Protein AF-H0R583-F1 (afdb_monomer_lite)

Structure (mmCIF, N/CA/C/O backbone):
data_AF-H0R583-F1
#
_entry.id   AF-H0R583-F1
#
loop_
_atom_site.group_PDB
_atom_site.id
_atom_site.type_symbol
_atom_site.label_atom_id
_atom_site.label_alt_id
_atom_site.label_comp_id
_atom_site.label_asym_id
_atom_site.label_entity_id
_atom_site.label_seq_id
_atom_site.pdbx_PDB_ins_code
_atom_site.Cartn_x
_atom_site.Cartn_y
_atom_site.Cartn_z
_atom_site.occupancy
_atom_site.B_iso_or_equiv
_atom_site.auth_seq_id
_atom_site.auth_comp_id
_atom_site.auth_asym_id
_atom_site.auth_atom_id
_atom_site.pdbx_PDB_model_num
ATOM 1 N N . MET A 1 1 ? 2.658 15.783 -19.179 1.00 55.56 1 MET A N 1
ATOM 2 C CA . MET A 1 1 ? 2.591 16.048 -17.716 1.00 55.56 1 MET A CA 1
ATOM 3 C C . MET A 1 1 ? 1.168 16.244 -17.183 1.00 55.56 1 MET A C 1
ATOM 5 O O . MET A 1 1 ? 0.862 15.675 -16.142 1.00 55.56 1 MET A O 1
ATOM 9 N N . ALA A 1 2 ? 0.282 16.978 -17.872 1.00 60.19 2 ALA A N 1
ATOM 10 C CA . ALA A 1 2 ? -1.091 17.229 -17.403 1.00 60.19 2 ALA A CA 1
ATOM 11 C C . ALA A 1 2 ? -1.939 15.954 -17.187 1.00 60.19 2 ALA A C 1
ATOM 13 O O . ALA A 1 2 ? -2.637 15.852 -16.184 1.00 60.19 2 ALA A O 1
ATOM 14 N N . MET A 1 3 ? -1.827 14.951 -18.068 1.00 58.97 3 MET A N 1
ATOM 15 C CA . MET A 1 3 ? -2.548 13.674 -17.934 1.00 58.97 3 MET A CA 1
ATOM 16 C C . MET A 1 3 ? -2.129 12.886 -16.683 1.00 58.97 3 MET A C 1
ATOM 18 O O . MET A 1 3 ? -2.985 12.385 -15.967 1.00 58.97 3 MET A O 1
ATOM 22 N N . MET A 1 4 ? -0.828 12.844 -16.369 1.00 63.34 4 MET A N 1
ATOM 23 C CA . MET A 1 4 ? -0.315 12.168 -15.169 1.00 63.34 4 MET A CA 1
ATOM 24 C C . MET A 1 4 ? -0.799 12.866 -13.892 1.00 63.34 4 MET A C 1
ATOM 26 O O . MET A 1 4 ? -1.245 12.197 -12.969 1.00 63.34 4 MET A O 1
ATOM 30 N N . LYS A 1 5 ? -0.791 14.208 -13.860 1.00 60.97 5 LYS A N 1
ATOM 31 C CA . LYS A 1 5 ? -1.362 14.978 -12.741 1.00 60.97 5 LYS A CA 1
ATOM 32 C C . LYS A 1 5 ? -2.855 14.689 -12.553 1.00 60.97 5 LYS A C 1
ATOM 34 O O . LYS A 1 5 ? -3.278 14.450 -11.430 1.00 60.97 5 LYS A O 1
ATOM 39 N N . ARG A 1 6 ? -3.641 14.643 -13.637 1.00 61.88 6 ARG A N 1
ATOM 40 C CA . ARG A 1 6 ? -5.070 14.276 -13.583 1.00 61.88 6 ARG A CA 1
ATOM 41 C C . ARG A 1 6 ? -5.277 12.852 -13.063 1.00 61.88 6 ARG A C 1
ATOM 43 O O . ARG A 1 6 ? -6.164 12.638 -12.248 1.00 61.88 6 ARG A O 1
ATOM 50 N N . LEU A 1 7 ? -4.428 11.908 -13.474 1.00 62.59 7 LEU A N 1
ATOM 51 C CA . LEU A 1 7 ? -4.471 10.522 -13.004 1.00 62.59 7 LEU A CA 1
ATOM 52 C C . LEU A 1 7 ? -4.130 10.411 -11.509 1.00 62.59 7 LEU A C 1
ATOM 54 O O . LEU A 1 7 ? -4.787 9.665 -10.795 1.00 62.59 7 LEU A O 1
ATOM 58 N N . MET A 1 8 ? -3.143 11.177 -11.026 1.00 64.94 8 MET A N 1
ATOM 59 C CA . MET A 1 8 ? -2.782 11.235 -9.602 1.00 64.94 8 MET A CA 1
ATOM 60 C C . MET A 1 8 ? -3.913 11.805 -8.746 1.00 64.94 8 MET A C 1
ATOM 62 O O . MET A 1 8 ? -4.254 11.211 -7.729 1.00 64.94 8 MET A O 1
ATOM 66 N N . VAL A 1 9 ? -4.513 12.921 -9.174 1.00 65.81 9 VAL A N 1
ATOM 67 C CA . VAL A 1 9 ? -5.638 13.549 -8.463 1.00 65.81 9 VAL A CA 1
ATOM 68 C C . VAL A 1 9 ? -6.855 12.625 -8.459 1.00 65.81 9 VAL A C 1
ATOM 70 O O . VAL A 1 9 ? -7.458 12.432 -7.410 1.00 65.81 9 VAL A O 1
ATOM 73 N N . ALA A 1 10 ? -7.174 11.993 -9.594 1.00 62.41 10 ALA A N 1
ATOM 74 C CA . ALA A 1 10 ? -8.270 11.033 -9.677 1.00 62.41 10 ALA A CA 1
ATOM 75 C C . ALA A 1 10 ? -8.024 9.812 -8.782 1.00 62.41 10 ALA A C 1
ATOM 77 O O . ALA A 1 10 ? -8.919 9.420 -8.047 1.00 62.41 10 ALA A O 1
ATOM 78 N N . PHE A 1 11 ? -6.813 9.243 -8.790 1.00 66.44 11 PHE A N 1
ATOM 79 C CA . PHE A 1 11 ? -6.472 8.088 -7.956 1.00 66.44 11 PHE A CA 1
ATOM 80 C C . PHE A 1 11 ? -6.539 8.424 -6.461 1.00 66.44 11 PHE A C 1
ATOM 82 O O . PHE A 1 11 ? -7.146 7.677 -5.702 1.00 66.44 11 PHE A O 1
ATOM 89 N N . ALA A 1 12 ? -5.990 9.568 -6.041 1.00 64.56 12 ALA A N 1
ATOM 90 C CA . ALA A 1 12 ? -6.087 10.034 -4.658 1.00 64.56 12 ALA A CA 1
ATOM 91 C C . ALA A 1 12 ? -7.548 10.266 -4.234 1.00 64.56 12 ALA A C 1
ATOM 93 O O . ALA A 1 12 ? -7.963 9.791 -3.179 1.00 64.56 12 ALA A O 1
ATOM 94 N N . ALA A 1 13 ? -8.340 10.943 -5.073 1.00 61.50 13 ALA A N 1
ATOM 95 C CA . ALA A 1 13 ? -9.757 11.196 -4.820 1.00 61.50 13 ALA A CA 1
ATOM 96 C C . ALA A 1 13 ? -10.571 9.898 -4.739 1.00 61.50 13 ALA A C 1
ATOM 98 O O . ALA A 1 13 ? -11.382 9.742 -3.833 1.00 61.50 13 ALA A O 1
ATOM 99 N N . LEU A 1 14 ? -10.325 8.941 -5.637 1.00 61.06 14 LEU A N 1
ATOM 100 C CA . LEU A 1 14 ? -10.986 7.636 -5.632 1.00 61.06 14 LEU A CA 1
ATOM 101 C C . LEU A 1 14 ? -10.628 6.818 -4.391 1.00 61.06 14 LEU A C 1
ATOM 103 O O . LEU A 1 14 ? -11.531 6.264 -3.774 1.00 61.06 14 LEU A O 1
ATOM 107 N N . MET A 1 15 ? -9.358 6.810 -3.979 1.00 63.97 15 MET A N 1
ATOM 108 C CA . MET A 1 15 ? -8.925 6.130 -2.754 1.00 63.97 15 MET A CA 1
ATOM 109 C C . MET A 1 15 ? -9.580 6.729 -1.500 1.00 63.97 15 MET A C 1
ATOM 111 O O . MET A 1 15 ? -10.017 5.987 -0.619 1.00 63.97 15 MET A O 1
ATOM 115 N N . MET A 1 16 ? -9.714 8.057 -1.440 1.00 61.72 16 MET A N 1
ATOM 116 C CA . MET A 1 16 ? -10.437 8.735 -0.359 1.00 61.72 16 MET A CA 1
ATOM 117 C C . MET A 1 16 ? -11.941 8.422 -0.396 1.00 61.72 16 MET A C 1
ATOM 119 O O . MET A 1 16 ? -12.527 8.113 0.638 1.00 61.72 16 MET A O 1
ATOM 123 N N . MET A 1 17 ? -12.565 8.417 -1.579 1.00 58.03 17 MET A N 1
ATOM 124 C CA . MET A 1 17 ? -13.987 8.089 -1.730 1.00 58.03 17 MET A CA 1
ATOM 125 C C . MET A 1 17 ? -14.302 6.631 -1.384 1.00 58.03 17 MET A C 1
ATOM 127 O O . MET A 1 17 ? -15.342 6.381 -0.787 1.00 58.03 17 MET A O 1
ATOM 131 N N . THR A 1 18 ? -13.425 5.667 -1.680 1.00 55.81 18 THR A N 1
ATOM 132 C CA . THR A 1 18 ? -13.629 4.271 -1.247 1.00 55.81 18 THR A CA 1
ATOM 133 C C . THR A 1 18 ? -13.590 4.106 0.272 1.00 55.81 18 THR A C 1
ATOM 135 O O . THR A 1 18 ? -14.309 3.257 0.796 1.00 55.81 18 THR A O 1
ATOM 138 N N . GLY A 1 19 ? -12.802 4.929 0.976 1.00 48.75 19 GLY A N 1
ATOM 139 C CA . GLY A 1 19 ? -12.794 4.975 2.443 1.00 48.75 19 GLY A CA 1
ATOM 140 C C . GLY A 1 19 ? -14.019 5.687 3.032 1.00 48.75 19 GLY A C 1
ATOM 141 O O . GLY A 1 19 ? -14.560 5.246 4.040 1.00 48.75 19 GLY A O 1
ATOM 142 N N . LEU A 1 20 ? -14.501 6.750 2.377 1.00 46.88 20 LEU A N 1
ATOM 143 C CA . LEU A 1 20 ? -15.608 7.591 2.859 1.00 46.88 20 LEU A CA 1
ATOM 144 C C . LEU A 1 20 ? -17.011 7.066 2.497 1.00 46.88 20 LEU A C 1
ATOM 146 O O . LEU A 1 20 ? -17.935 7.196 3.294 1.00 46.88 20 LEU A O 1
ATOM 150 N N . ALA A 1 21 ? -17.200 6.467 1.318 1.00 44.47 21 ALA A N 1
ATOM 151 C CA . ALA A 1 21 ? -18.528 6.127 0.790 1.00 44.47 21 ALA A CA 1
ATOM 152 C C . ALA A 1 21 ? -19.142 4.840 1.376 1.00 44.47 21 ALA A C 1
ATOM 154 O O . ALA A 1 21 ? -20.302 4.541 1.105 1.00 44.47 21 ALA A O 1
ATOM 155 N N . THR A 1 22 ? -18.391 4.073 2.173 1.00 47.78 22 THR A N 1
ATOM 156 C CA . THR A 1 22 ? -18.858 2.806 2.775 1.00 47.78 22 THR A CA 1
ATOM 157 C C . THR A 1 22 ? -18.944 2.848 4.303 1.00 47.78 22 THR A C 1
ATOM 159 O O . THR A 1 22 ? -19.207 1.827 4.940 1.00 47.78 22 THR A O 1
ATOM 162 N N . ALA A 1 23 ? -18.771 4.030 4.905 1.00 45.25 23 ALA A N 1
ATOM 163 C CA . ALA A 1 23 ? -18.852 4.235 6.345 1.00 45.25 23 ALA A CA 1
ATOM 164 C C . ALA A 1 23 ? -20.309 4.172 6.840 1.00 45.25 23 ALA A C 1
ATOM 166 O O . ALA A 1 23 ? -20.965 5.185 7.072 1.00 45.25 23 ALA A O 1
ATOM 167 N N . GLY A 1 24 ? -20.817 2.953 7.037 1.00 41.84 24 GLY A N 1
ATOM 168 C CA . GLY A 1 24 ? -21.877 2.714 8.012 1.00 41.84 24 GLY A CA 1
ATOM 169 C C . GLY A 1 24 ? -21.398 3.201 9.381 1.00 41.84 24 GLY A C 1
ATOM 170 O O . GLY A 1 24 ? -20.256 2.950 9.765 1.00 41.84 24 GLY A O 1
ATOM 171 N N . ALA A 1 25 ? -22.243 3.961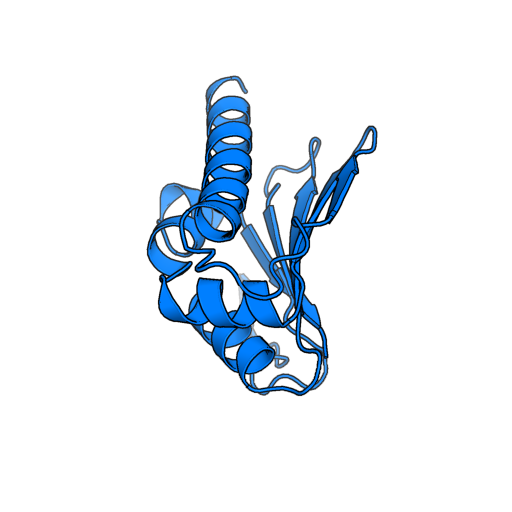 10.072 1.00 44.84 25 ALA A N 1
ATOM 172 C CA . ALA A 1 25 ? -21.924 4.747 11.257 1.00 44.84 25 ALA A CA 1
ATOM 173 C C . ALA A 1 25 ? -21.455 3.909 12.462 1.00 44.84 25 ALA A C 1
ATOM 175 O O . ALA A 1 25 ? -22.207 3.696 13.404 1.00 44.84 25 ALA A O 1
ATOM 176 N N . SER A 1 26 ? -20.212 3.430 12.468 1.00 43.12 26 SER A N 1
ATOM 177 C CA . SER A 1 26 ? -19.504 2.975 13.669 1.00 43.12 26 SER A CA 1
ATOM 178 C C . SER A 1 26 ? -17.999 2.959 13.367 1.00 43.12 26 SER A C 1
ATOM 180 O O . SER A 1 26 ? -17.523 2.122 12.611 1.00 43.12 26 SER A O 1
ATOM 182 N N . SER A 1 27 ? -17.248 3.914 13.920 1.00 48.16 27 SER A N 1
ATOM 183 C CA . SER A 1 27 ? -15.770 3.965 13.944 1.00 48.16 27 SER A CA 1
ATOM 184 C C . SER A 1 27 ? -14.984 4.129 12.623 1.00 48.16 27 SER A C 1
ATOM 186 O O . SER A 1 27 ? -13.887 3.587 12.505 1.00 48.16 27 SER A O 1
ATOM 188 N N . ALA A 1 28 ? -15.458 4.911 11.649 1.00 51.34 28 ALA A N 1
ATOM 189 C CA . ALA A 1 28 ? -14.585 5.386 10.567 1.00 51.34 28 ALA A CA 1
ATOM 190 C C . ALA A 1 28 ? -13.776 6.610 11.046 1.00 51.34 28 ALA A C 1
ATOM 192 O O . ALA A 1 28 ? -14.295 7.723 11.103 1.00 51.34 28 ALA A O 1
ATOM 193 N N . GLN A 1 29 ? -12.512 6.412 11.431 1.00 56.84 29 GLN A N 1
ATOM 194 C CA . GLN A 1 29 ? -11.548 7.513 11.517 1.00 56.84 29 GLN A CA 1
ATOM 195 C C . GLN A 1 29 ? -11.114 7.842 10.093 1.00 56.84 29 GLN A C 1
ATOM 197 O O . GLN A 1 29 ? -10.656 6.947 9.396 1.00 56.84 29 GLN A O 1
ATOM 202 N N . ALA A 1 30 ? -11.298 9.092 9.661 1.00 63.00 30 ALA A N 1
ATOM 203 C CA . ALA A 1 30 ? -10.920 9.532 8.324 1.00 63.00 30 ALA A CA 1
ATOM 204 C C . ALA A 1 30 ? -9.451 9.189 8.025 1.00 63.00 30 ALA A C 1
ATOM 206 O O . ALA A 1 30 ? -8.580 9.458 8.859 1.00 63.00 30 ALA A O 1
ATOM 207 N N . ALA A 1 31 ? -9.191 8.630 6.839 1.00 69.69 31 ALA A N 1
ATOM 208 C CA . ALA A 1 31 ? -7.847 8.363 6.347 1.00 69.69 31 ALA A CA 1
ATOM 209 C C . ALA A 1 31 ? -6.906 9.550 6.615 1.00 69.69 31 ALA A C 1
ATOM 211 O O . ALA A 1 31 ? -7.223 10.708 6.326 1.00 69.69 31 ALA A O 1
ATOM 212 N N . GLN A 1 32 ? -5.731 9.262 7.169 1.00 79.25 32 GLN A N 1
ATOM 213 C CA . GLN A 1 32 ? -4.750 10.291 7.483 1.00 79.25 32 GLN A CA 1
ATOM 214 C C . GLN A 1 32 ? -4.005 10.678 6.213 1.00 79.25 32 GLN A C 1
ATOM 216 O O . GLN A 1 32 ? -3.354 9.840 5.585 1.00 79.25 32 GLN A O 1
ATOM 221 N N . VAL A 1 33 ? -4.078 11.957 5.853 1.00 81.50 33 VAL A N 1
ATOM 222 C CA . VAL A 1 33 ? -3.358 12.506 4.706 1.00 81.50 33 VAL A CA 1
ATOM 223 C C . VAL A 1 33 ? -2.194 13.349 5.204 1.00 81.50 33 VAL A C 1
ATOM 225 O O . VAL A 1 33 ? -2.378 14.320 5.932 1.00 81.50 33 VAL A O 1
ATOM 228 N N . TYR A 1 34 ? -0.990 12.976 4.787 1.00 81.94 34 TYR A N 1
ATOM 229 C CA . TYR A 1 34 ? 0.232 13.730 5.023 1.00 81.94 34 TYR A CA 1
ATOM 230 C C . TYR A 1 34 ? 0.814 14.174 3.685 1.00 81.94 34 TYR A C 1
ATOM 232 O O . TYR A 1 34 ? 1.075 13.355 2.803 1.00 81.94 34 TYR A O 1
ATOM 240 N N . GLU A 1 35 ? 1.016 15.477 3.515 1.00 84.62 35 GLU A N 1
ATOM 241 C CA . GLU A 1 35 ? 1.517 16.052 2.273 1.00 84.62 35 GLU A CA 1
ATOM 242 C C . GLU A 1 35 ? 2.838 16.787 2.499 1.00 84.62 35 GLU A C 1
ATOM 244 O O . GLU A 1 35 ? 3.002 17.567 3.431 1.00 84.62 35 GLU A O 1
ATOM 249 N N . THR A 1 36 ? 3.787 16.538 1.605 1.00 86.06 36 THR A N 1
ATOM 250 C CA . THR A 1 36 ? 5.083 17.215 1.526 1.00 86.06 36 THR A CA 1
ATOM 251 C C . THR A 1 36 ? 5.298 17.741 0.113 1.00 86.06 36 THR A C 1
ATOM 253 O O . THR A 1 36 ? 4.520 17.463 -0.806 1.00 86.06 36 THR A O 1
ATOM 256 N N . GLU A 1 37 ? 6.405 18.449 -0.103 1.00 85.69 37 GLU A N 1
ATOM 257 C CA . GLU A 1 37 ? 6.829 18.868 -1.443 1.00 85.69 37 GLU A CA 1
ATOM 258 C C . GLU A 1 37 ? 6.992 17.672 -2.410 1.00 85.69 37 GLU A C 1
ATOM 260 O O . GLU A 1 37 ? 6.733 17.787 -3.609 1.00 85.69 37 GLU A O 1
ATOM 265 N N . TYR A 1 38 ? 7.371 16.499 -1.893 1.00 85.69 38 TYR A N 1
ATOM 266 C CA . TYR A 1 38 ? 7.744 15.330 -2.697 1.00 85.69 38 TYR A CA 1
ATOM 267 C C . TYR A 1 38 ? 6.681 14.235 -2.717 1.00 85.69 38 TYR A C 1
ATOM 269 O O . TYR A 1 38 ? 6.571 13.507 -3.705 1.00 85.69 38 TYR A O 1
ATOM 277 N N . TYR A 1 39 ? 5.896 14.123 -1.649 1.00 85.88 39 TYR A N 1
ATOM 278 C CA . TYR A 1 39 ? 4.996 13.002 -1.418 1.00 85.88 39 TYR A CA 1
ATOM 279 C C . TYR A 1 39 ? 3.632 13.455 -0.922 1.00 85.88 39 TYR A C 1
ATOM 281 O O . TYR A 1 39 ? 3.538 14.352 -0.091 1.00 85.88 39 TYR A O 1
ATOM 289 N N . THR A 1 40 ? 2.593 12.764 -1.372 1.00 87.81 40 THR A N 1
ATOM 290 C CA . THR A 1 40 ? 1.313 12.683 -0.663 1.00 87.81 40 THR A CA 1
ATOM 291 C C . THR A 1 40 ? 1.184 11.265 -0.124 1.00 87.81 40 THR A C 1
ATOM 293 O O . THR A 1 40 ? 1.306 10.306 -0.884 1.00 87.81 40 THR A O 1
ATOM 296 N N . VAL A 1 41 ? 0.983 11.122 1.178 1.00 87.81 41 VAL A N 1
ATOM 297 C CA . VAL A 1 41 ? 0.806 9.845 1.870 1.00 87.81 41 VAL A CA 1
ATOM 298 C C . VAL A 1 41 ? -0.621 9.793 2.388 1.00 87.81 41 VAL A C 1
ATOM 300 O O . VAL A 1 41 ? -1.061 10.714 3.064 1.00 87.81 41 VAL A O 1
ATOM 303 N N . ILE A 1 42 ? -1.335 8.726 2.056 1.00 88.00 42 ILE A N 1
ATOM 304 C CA . ILE A 1 42 ? -2.698 8.458 2.505 1.00 88.00 42 ILE A CA 1
ATOM 305 C C . ILE A 1 42 ? -2.637 7.156 3.296 1.00 88.00 42 ILE A C 1
ATOM 307 O O . ILE A 1 42 ? -2.344 6.106 2.727 1.00 88.00 42 ILE A O 1
ATOM 311 N N . SER A 1 43 ? -2.858 7.231 4.601 1.00 88.62 43 SER A N 1
ATOM 312 C CA . SER A 1 43 ? -2.825 6.088 5.509 1.00 88.62 43 SER A CA 1
ATOM 313 C C . SER A 1 43 ? -4.237 5.746 5.955 1.00 88.62 43 SER A C 1
ATOM 315 O O . SER A 1 43 ? -4.974 6.619 6.412 1.00 88.62 43 SER A O 1
ATOM 317 N N . PHE A 1 44 ? -4.603 4.477 5.823 1.00 88.94 44 PHE A N 1
ATOM 318 C CA . PHE A 1 44 ? -5.909 3.965 6.204 1.00 88.94 44 PHE A CA 1
ATOM 319 C C . PHE A 1 44 ? -5.800 3.206 7.522 1.00 88.94 44 PHE A C 1
ATOM 321 O O . PHE A 1 44 ? -4.864 2.436 7.754 1.00 88.94 44 PHE A O 1
ATOM 328 N N . SER A 1 45 ? -6.786 3.402 8.388 1.00 89.88 45 SER A N 1
ATOM 329 C CA . SER A 1 45 ? -6.977 2.595 9.585 1.00 89.88 45 SER A CA 1
ATOM 330 C C . SER A 1 45 ? -7.205 1.121 9.230 1.00 89.88 45 SER A C 1
ATOM 332 O O . SER A 1 45 ? -7.469 0.753 8.080 1.00 89.88 45 SER A O 1
ATOM 334 N N . HIS A 1 46 ? -7.134 0.251 10.237 1.00 91.75 46 HIS A N 1
ATOM 335 C CA . HIS A 1 46 ? -7.438 -1.163 10.039 1.00 91.75 46 HIS A CA 1
ATOM 336 C C . HIS A 1 46 ? -8.877 -1.373 9.543 1.00 91.75 46 HIS A C 1
ATOM 338 O O . HIS A 1 46 ? -9.097 -2.094 8.573 1.00 91.75 46 HIS A O 1
ATOM 344 N N . ALA A 1 47 ? -9.848 -0.672 10.140 1.00 88.88 47 ALA A N 1
ATOM 345 C CA . ALA A 1 47 ? -11.248 -0.742 9.728 1.00 88.88 47 ALA A CA 1
ATOM 346 C C . ALA A 1 47 ? -11.438 -0.324 8.259 1.00 88.88 47 ALA A C 1
ATOM 348 O O . ALA A 1 47 ? -12.080 -1.042 7.495 1.00 88.88 47 ALA A O 1
ATOM 349 N N . GLU A 1 48 ? -10.829 0.785 7.831 1.00 87.38 48 GLU A N 1
ATOM 350 C CA . GLU A 1 48 ? -10.866 1.221 6.428 1.00 87.38 48 GLU A CA 1
ATOM 351 C C . GLU A 1 48 ? -10.164 0.224 5.500 1.00 87.38 48 GLU A C 1
ATOM 353 O O . GLU A 1 48 ? -10.662 -0.066 4.417 1.00 87.38 48 GLU A O 1
ATOM 358 N N . THR A 1 49 ? -9.045 -0.362 5.931 1.00 90.12 49 THR A N 1
ATOM 359 C CA . THR A 1 49 ? -8.327 -1.393 5.166 1.00 90.12 49 THR A CA 1
ATOM 360 C C . THR A 1 49 ? -9.205 -2.627 4.944 1.00 90.12 49 THR A C 1
ATOM 362 O O . THR A 1 49 ? -9.274 -3.140 3.825 1.00 90.12 49 THR A O 1
ATOM 365 N N . VAL A 1 50 ? -9.952 -3.060 5.967 1.00 90.31 50 VAL A N 1
ATOM 366 C CA . VAL A 1 50 ? -10.959 -4.128 5.849 1.00 90.31 50 VAL A CA 1
ATOM 367 C C . VAL A 1 50 ? -12.042 -3.749 4.839 1.00 90.31 50 VAL A C 1
ATOM 369 O O . VAL A 1 50 ? -12.385 -4.576 3.994 1.00 90.31 50 VAL A O 1
ATOM 372 N N . GLN A 1 51 ? -12.549 -2.515 4.851 1.00 85.62 51 GLN A N 1
ATOM 373 C CA . GLN A 1 51 ? -13.544 -2.091 3.857 1.00 85.62 51 GLN A CA 1
ATOM 374 C C . GLN A 1 51 ? -12.976 -2.053 2.436 1.00 85.62 51 GLN A C 1
ATOM 376 O O . GLN A 1 51 ? -13.597 -2.573 1.510 1.00 85.62 51 GLN A O 1
ATOM 381 N N . ILE A 1 52 ? -11.767 -1.521 2.254 1.00 85.94 52 ILE A N 1
ATOM 382 C CA . ILE A 1 52 ? -11.091 -1.456 0.950 1.00 85.94 52 ILE A CA 1
ATOM 383 C C . ILE A 1 52 ? -10.803 -2.864 0.405 1.00 85.94 52 ILE A C 1
ATOM 385 O O . ILE A 1 52 ? -10.927 -3.108 -0.799 1.00 85.94 52 ILE A O 1
ATOM 389 N N . SER A 1 53 ? -10.484 -3.823 1.281 1.00 88.38 53 SER A N 1
ATOM 390 C CA . SER A 1 53 ? -10.334 -5.231 0.892 1.00 88.38 53 SER A CA 1
ATOM 391 C C . SER A 1 53 ? -11.622 -5.811 0.293 1.00 88.38 53 SER A C 1
ATOM 393 O O . SER A 1 53 ? -11.560 -6.603 -0.644 1.00 88.38 53 SER A O 1
ATOM 395 N N . ARG A 1 54 ? -12.792 -5.363 0.768 1.00 86.19 54 ARG A N 1
ATOM 396 C CA . ARG A 1 54 ? -14.108 -5.836 0.315 1.00 86.19 54 ARG A CA 1
ATOM 397 C C . ARG A 1 54 ? -14.598 -5.107 -0.934 1.00 86.19 54 ARG A C 1
ATOM 399 O O . ARG A 1 54 ? -15.207 -5.736 -1.792 1.00 86.19 54 ARG A O 1
ATOM 406 N N . SER A 1 55 ? -14.341 -3.801 -1.043 1.00 77.12 55 SER A N 1
ATOM 407 C CA . SER A 1 55 ? -14.815 -2.967 -2.160 1.00 77.12 55 SER A CA 1
ATOM 408 C C . SER A 1 55 ? -13.991 -3.119 -3.440 1.00 77.12 55 SER A C 1
ATOM 410 O O . SER A 1 55 ? -14.470 -2.788 -4.522 1.00 77.12 55 SER A O 1
ATOM 412 N N . GLY A 1 56 ? -12.783 -3.676 -3.341 1.00 69.69 56 GLY A N 1
ATOM 413 C CA . GLY A 1 56 ? -11.996 -4.074 -4.499 1.00 69.69 56 GLY A CA 1
ATOM 414 C C . GLY A 1 56 ? -11.108 -2.954 -5.040 1.00 69.69 56 GLY A C 1
ATOM 415 O O . GLY A 1 56 ? -11.422 -2.325 -6.053 1.00 69.69 56 GLY A O 1
ATOM 416 N N . ILE A 1 57 ? -9.934 -2.762 -4.429 1.00 75.56 57 ILE A N 1
ATOM 417 C CA . ILE A 1 57 ? -8.916 -1.815 -4.912 1.00 75.56 57 ILE A CA 1
ATOM 418 C C . ILE A 1 57 ? -8.397 -2.171 -6.317 1.00 75.56 57 ILE A C 1
ATOM 420 O O . ILE A 1 57 ? -7.910 -1.297 -7.030 1.00 75.56 57 ILE A O 1
ATOM 424 N N . SER A 1 58 ? -8.513 -3.433 -6.747 1.00 68.69 58 SER A N 1
ATOM 425 C CA . SER A 1 58 ? -8.058 -3.915 -8.066 1.00 68.69 58 SER A CA 1
ATOM 426 C C . SER A 1 58 ? -8.627 -3.129 -9.255 1.00 68.69 58 SER A C 1
ATOM 428 O O . SER A 1 58 ? -7.936 -2.913 -10.249 1.00 68.69 58 SER A O 1
ATOM 430 N N . THR A 1 59 ? -9.851 -2.616 -9.164 1.00 66.62 59 THR A N 1
ATOM 431 C CA . THR A 1 59 ? -10.447 -1.813 -10.248 1.00 66.62 59 THR A CA 1
ATOM 432 C C . THR A 1 59 ? -9.643 -0.538 -10.545 1.00 66.62 59 THR A C 1
ATOM 434 O O . THR A 1 59 ? -9.529 -0.119 -11.698 1.00 66.62 59 THR A O 1
ATOM 437 N N . LEU A 1 60 ? -8.998 0.031 -9.524 1.00 72.44 60 LEU A N 1
ATOM 438 C CA . LEU A 1 60 ? -8.149 1.222 -9.611 1.00 72.44 60 LEU A CA 1
ATOM 439 C C . LEU A 1 60 ? -6.676 0.851 -9.729 1.00 72.44 60 LEU A C 1
ATOM 441 O O . LEU A 1 60 ? -5.946 1.303 -10.611 1.00 72.44 60 LEU A O 1
ATOM 445 N N . ALA A 1 61 ? -6.250 -0.003 -8.814 1.00 73.81 61 ALA A N 1
ATOM 446 C CA . ALA A 1 61 ? -4.884 -0.391 -8.589 1.00 73.81 61 ALA A CA 1
ATOM 447 C C . ALA A 1 61 ? -4.530 -1.717 -9.248 1.00 73.81 61 ALA A C 1
ATOM 449 O O . ALA A 1 61 ? -3.525 -2.273 -8.860 1.00 73.81 61 ALA A O 1
ATOM 450 N N . ASP A 1 62 ? -5.281 -2.241 -10.213 1.00 70.62 62 ASP A N 1
ATOM 451 C CA . ASP A 1 62 ? -4.851 -3.271 -11.175 1.00 70.62 62 ASP A CA 1
ATOM 452 C C . ASP A 1 62 ? -5.136 -2.855 -12.632 1.00 70.62 62 ASP A C 1
ATOM 454 O O . ASP A 1 62 ? -4.639 -3.501 -13.557 1.00 70.62 62 ASP A O 1
ATOM 458 N N . ASN A 1 63 ? -5.793 -1.704 -12.839 1.00 77.50 63 ASN A N 1
ATOM 459 C CA . ASN A 1 63 ? -6.007 -1.081 -14.146 1.00 77.50 63 ASN A CA 1
ATOM 460 C C . ASN A 1 63 ? -4.680 -0.953 -14.928 1.00 77.50 63 ASN A C 1
ATOM 462 O O . ASN A 1 63 ? -3.717 -0.407 -14.378 1.00 77.50 63 ASN A O 1
ATOM 466 N N . PRO A 1 64 ? -4.600 -1.389 -16.203 1.00 77.56 64 PRO A N 1
ATOM 467 C CA . PRO A 1 64 ? -3.379 -1.305 -17.011 1.00 77.56 64 PRO A CA 1
ATOM 468 C C . PRO A 1 64 ? -2.747 0.095 -17.067 1.00 77.56 64 PRO A C 1
ATOM 470 O O . PRO A 1 64 ? -1.521 0.218 -17.044 1.00 77.56 64 PRO A O 1
ATOM 473 N N . ALA A 1 65 ? -3.564 1.154 -17.059 1.00 76.38 65 ALA A N 1
ATOM 474 C CA . ALA A 1 65 ? -3.099 2.540 -17.065 1.00 76.38 65 ALA A CA 1
ATOM 475 C C . ALA A 1 65 ? -2.329 2.910 -15.784 1.00 76.38 65 ALA A C 1
ATOM 477 O O . ALA A 1 65 ? -1.357 3.664 -15.844 1.00 76.38 65 ALA A O 1
ATOM 478 N N . VAL A 1 66 ? -2.718 2.345 -14.637 1.00 76.75 66 VAL A N 1
ATOM 479 C CA . VAL A 1 66 ? -2.085 2.578 -13.326 1.00 76.75 66 VAL A CA 1
ATOM 480 C C . VAL A 1 66 ? -0.997 1.537 -13.045 1.00 76.75 66 VAL A C 1
ATOM 482 O O . VAL A 1 66 ? 0.021 1.841 -12.426 1.00 76.75 66 VAL A O 1
ATOM 485 N N . ARG A 1 67 ? -1.163 0.305 -13.535 1.00 81.62 67 ARG A N 1
ATOM 486 C CA . ARG A 1 67 ? -0.315 -0.851 -13.213 1.00 81.62 67 ARG A CA 1
ATOM 487 C C . ARG A 1 67 ? 1.142 -0.699 -13.580 1.00 81.62 67 ARG A C 1
ATOM 489 O O . ARG A 1 67 ? 2.005 -1.074 -12.796 1.00 81.62 67 ARG A O 1
ATOM 496 N N . GLN A 1 68 ? 1.418 -0.108 -14.728 1.00 81.75 68 GLN A N 1
ATOM 497 C CA . GLN A 1 68 ? 2.787 0.169 -15.162 1.00 81.75 68 GLN A CA 1
ATOM 498 C C . GLN A 1 68 ? 3.464 1.314 -14.376 1.00 81.75 68 GLN A C 1
ATOM 500 O O . GLN A 1 68 ? 4.684 1.484 -14.447 1.00 81.75 68 GLN A O 1
ATOM 505 N N . HIS A 1 69 ? 2.679 2.084 -13.616 1.00 82.75 69 HIS A N 1
ATOM 506 C CA . HIS A 1 69 ? 3.092 3.295 -12.905 1.00 82.75 69 HIS A CA 1
ATOM 507 C C . HIS A 1 69 ? 3.109 3.139 -11.382 1.00 82.75 69 HIS A C 1
ATOM 509 O O . HIS A 1 69 ? 3.329 4.128 -10.677 1.00 82.75 69 HIS A O 1
ATOM 515 N N . ARG A 1 70 ? 2.884 1.924 -10.873 1.00 83.62 70 ARG A N 1
ATOM 516 C CA . ARG A 1 70 ? 2.843 1.658 -9.437 1.00 83.62 70 ARG A CA 1
ATOM 517 C C . ARG A 1 70 ? 3.891 0.655 -8.981 1.00 83.62 70 ARG A C 1
ATOM 519 O O . ARG A 1 70 ? 4.320 -0.212 -9.742 1.00 83.62 70 ARG A O 1
ATOM 526 N N . TYR A 1 71 ? 4.190 0.721 -7.696 1.00 87.75 71 TYR A N 1
ATOM 527 C CA . TYR A 1 71 ? 4.862 -0.323 -6.941 1.00 87.75 71 TYR A CA 1
ATOM 528 C C . TYR A 1 71 ? 3.925 -0.914 -5.889 1.00 87.75 71 TYR A C 1
ATOM 530 O O . TYR A 1 71 ? 2.993 -0.256 -5.425 1.00 87.75 71 TYR A O 1
ATOM 538 N N . ILE A 1 72 ? 4.182 -2.170 -5.527 1.00 89.50 72 ILE A N 1
ATOM 539 C CA . ILE A 1 72 ? 3.520 -2.848 -4.414 1.00 89.50 72 ILE A CA 1
ATOM 540 C C . ILE A 1 72 ? 4.614 -3.242 -3.426 1.00 89.50 72 ILE A C 1
ATOM 542 O O . ILE A 1 72 ? 5.500 -4.032 -3.764 1.00 89.50 72 ILE A O 1
ATOM 546 N N . GLY A 1 73 ? 4.563 -2.647 -2.242 1.00 91.31 73 GLY A N 1
ATOM 547 C CA . GLY A 1 73 ? 5.453 -2.914 -1.122 1.00 91.31 73 GLY A CA 1
ATOM 548 C C . GLY A 1 73 ? 4.645 -3.498 0.030 1.00 91.31 73 GLY A C 1
ATOM 549 O O . GLY A 1 73 ? 4.271 -2.759 0.930 1.00 91.31 73 GLY A O 1
ATOM 550 N N . PRO A 1 74 ? 4.297 -4.790 -0.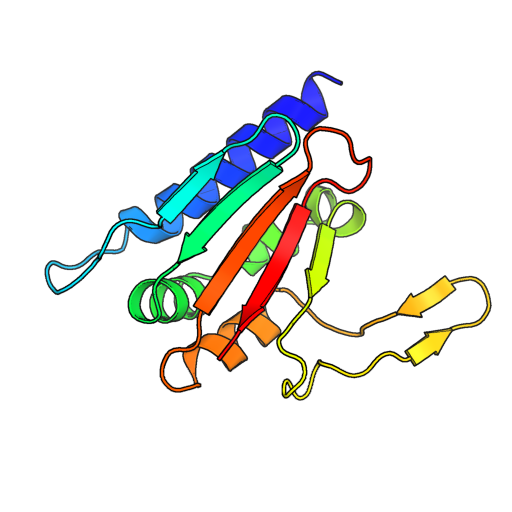002 1.00 93.00 74 PRO A N 1
ATOM 551 C CA . PRO A 1 74 ? 3.636 -5.391 1.132 1.00 93.00 74 PRO A CA 1
ATOM 552 C C . PRO A 1 74 ? 4.593 -5.477 2.317 1.00 93.00 74 PRO A C 1
ATOM 554 O O . PRO A 1 74 ? 5.809 -5.301 2.172 1.00 93.00 74 PRO A O 1
ATOM 557 N N . ASP A 1 75 ? 4.013 -5.802 3.458 1.00 94.56 75 ASP A N 1
ATOM 558 C CA . ASP A 1 75 ? 4.730 -5.973 4.709 1.00 94.56 75 ASP A CA 1
ATOM 559 C C . ASP A 1 75 ? 5.863 -7.013 4.556 1.00 94.56 75 ASP A C 1
ATOM 561 O O . ASP A 1 75 ? 5.706 -7.972 3.785 1.00 94.56 75 ASP A O 1
ATOM 565 N N . PRO A 1 76 ? 7.013 -6.858 5.238 1.00 92.31 76 PRO A N 1
ATOM 566 C CA . PRO A 1 76 ? 8.095 -7.840 5.189 1.00 92.31 76 PRO A CA 1
ATOM 567 C C . PRO A 1 76 ? 7.680 -9.266 5.580 1.00 92.31 76 PRO A C 1
ATOM 569 O O . PRO A 1 76 ? 8.255 -10.218 5.054 1.00 92.31 76 PRO A O 1
ATOM 572 N N . GLU A 1 77 ? 6.682 -9.424 6.453 1.00 91.88 77 GLU A N 1
ATOM 573 C CA . GLU A 1 77 ? 6.148 -10.723 6.882 1.00 91.88 77 GLU A CA 1
ATOM 574 C C . GLU A 1 77 ? 5.040 -11.261 5.963 1.00 91.88 77 GLU A C 1
ATOM 576 O O . GLU A 1 77 ? 4.518 -12.361 6.169 1.00 91.88 77 GLU A O 1
ATOM 581 N N . SER A 1 78 ? 4.659 -10.502 4.934 1.00 92.94 78 SER A N 1
ATOM 582 C CA . SER A 1 78 ? 3.700 -10.941 3.922 1.00 92.94 78 SER A CA 1
ATOM 583 C C . SER A 1 78 ? 4.177 -12.215 3.235 1.00 92.94 78 SER A C 1
ATOM 585 O O . SER A 1 78 ? 5.334 -12.335 2.828 1.00 92.94 78 SER A O 1
ATOM 587 N N . ARG A 1 79 ? 3.256 -13.139 2.945 1.00 89.19 79 ARG A N 1
ATOM 588 C CA . ARG A 1 79 ? 3.563 -14.263 2.035 1.00 89.19 79 ARG A CA 1
ATOM 589 C C . ARG A 1 79 ? 3.997 -13.788 0.642 1.00 89.19 79 ARG A C 1
ATOM 591 O O . ARG A 1 79 ? 4.696 -14.495 -0.081 1.00 89.19 79 ARG A O 1
ATOM 598 N N . ASP A 1 80 ? 3.596 -12.570 0.284 1.00 89.00 80 ASP A N 1
ATOM 599 C CA . ASP A 1 80 ? 3.922 -11.898 -0.965 1.00 89.00 80 ASP A CA 1
ATOM 600 C C . ASP A 1 80 ? 5.134 -10.966 -0.832 1.00 89.00 80 ASP A C 1
ATOM 602 O O . ASP A 1 80 ? 5.441 -10.223 -1.769 1.00 89.00 80 ASP A O 1
ATOM 606 N N . ALA A 1 81 ? 5.859 -11.025 0.299 1.00 89.62 81 ALA A N 1
ATOM 607 C CA . ALA A 1 81 ? 7.121 -10.328 0.556 1.00 89.62 81 ALA A CA 1
ATOM 608 C C . ALA A 1 81 ? 8.219 -10.684 -0.470 1.00 89.62 81 ALA A C 1
ATOM 610 O O . ALA A 1 81 ? 9.100 -9.877 -0.785 1.00 89.62 81 ALA A O 1
ATOM 611 N N . LYS A 1 82 ? 8.157 -11.913 -0.996 1.00 88.75 82 LYS A N 1
ATOM 612 C CA . LYS A 1 82 ? 9.237 -12.540 -1.757 1.00 88.75 82 LYS A CA 1
ATOM 613 C C . LYS A 1 82 ? 9.456 -11.898 -3.127 1.00 88.75 82 LYS A C 1
ATOM 615 O O . LYS A 1 82 ? 8.533 -11.728 -3.928 1.00 88.75 82 LYS A O 1
ATOM 620 N N . LEU A 1 83 ? 10.724 -11.611 -3.408 1.00 89.38 83 LEU A N 1
ATOM 621 C CA . LEU A 1 83 ? 11.208 -11.168 -4.708 1.00 89.38 83 LEU A CA 1
ATOM 622 C C . LEU A 1 83 ? 11.786 -12.344 -5.492 1.00 89.38 83 LEU A C 1
ATOM 624 O O . LEU A 1 83 ? 12.409 -13.246 -4.935 1.00 89.38 83 LEU A O 1
ATOM 628 N N . TYR A 1 84 ? 11.594 -12.298 -6.802 1.00 89.81 84 TYR A N 1
ATOM 629 C CA . TYR A 1 84 ? 12.101 -13.274 -7.752 1.00 89.81 84 TYR A CA 1
ATOM 630 C C . TYR A 1 84 ? 12.952 -12.548 -8.781 1.00 89.81 84 TYR A C 1
ATOM 632 O O . TYR A 1 84 ? 12.520 -11.548 -9.357 1.00 89.81 84 TYR A O 1
ATOM 640 N N . TYR A 1 85 ? 14.164 -13.042 -9.015 1.00 93.25 85 TYR A N 1
ATOM 641 C CA . TYR A 1 85 ? 15.001 -12.527 -10.086 1.00 93.25 85 TYR A CA 1
ATOM 642 C C . TYR A 1 85 ? 14.515 -13.072 -11.429 1.00 93.25 85 TYR A C 1
ATOM 644 O O . TYR A 1 85 ? 14.421 -14.284 -11.615 1.00 93.25 85 TYR A O 1
ATOM 652 N N . ILE A 1 86 ? 14.222 -12.172 -12.366 1.00 90.25 86 ILE A N 1
ATOM 653 C CA . ILE A 1 86 ? 13.930 -12.518 -13.755 1.00 90.25 86 ILE A CA 1
ATOM 654 C C . ILE A 1 86 ? 15.002 -11.886 -14.647 1.00 90.25 86 ILE A C 1
ATOM 656 O O . ILE A 1 86 ? 15.133 -10.653 -14.650 1.00 90.25 86 ILE A O 1
ATOM 660 N N . PRO A 1 87 ? 15.731 -12.688 -15.445 1.00 94.06 87 PRO A N 1
ATOM 661 C CA . PRO A 1 87 ? 16.681 -12.172 -16.424 1.00 94.06 87 PRO A CA 1
ATOM 662 C C . PRO A 1 87 ? 16.051 -11.090 -17.314 1.00 94.06 87 PRO A C 1
ATOM 664 O O . PRO A 1 87 ? 14.943 -11.248 -17.825 1.00 94.06 87 PRO A O 1
ATOM 667 N N . GLY A 1 88 ? 16.727 -9.948 -17.447 1.00 91.31 88 GLY A N 1
ATOM 668 C CA . GLY A 1 88 ? 16.256 -8.802 -18.238 1.00 91.31 88 GLY A CA 1
ATOM 669 C C . GLY A 1 88 ? 15.150 -7.946 -17.599 1.00 91.31 88 GLY A C 1
AT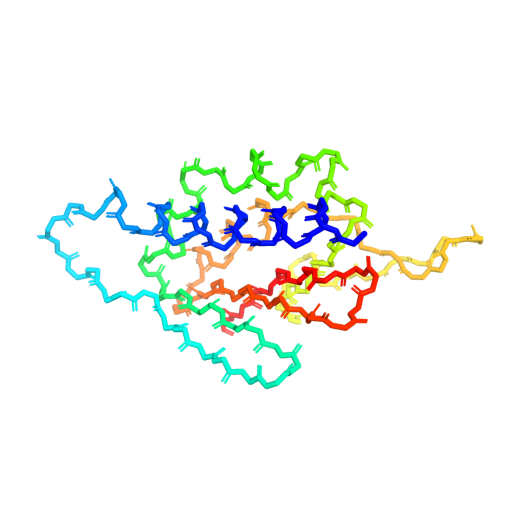OM 670 O O . GLY A 1 88 ? 14.855 -6.871 -18.115 1.00 91.31 88 GLY A O 1
ATOM 671 N N . LYS A 1 89 ? 14.554 -8.364 -16.472 1.00 82.38 89 LYS A N 1
ATOM 672 C CA . LYS A 1 89 ? 13.545 -7.577 -15.727 1.00 82.38 89 LYS A CA 1
ATOM 673 C C . LYS A 1 89 ? 13.981 -7.198 -14.310 1.00 82.38 89 LYS A C 1
ATOM 675 O O . LYS A 1 89 ? 13.397 -6.286 -13.729 1.00 82.38 89 LYS A O 1
ATOM 680 N N . GLY A 1 90 ? 15.001 -7.865 -13.772 1.00 88.38 90 GLY A N 1
ATOM 681 C CA . GLY A 1 90 ? 15.496 -7.649 -12.415 1.00 88.38 90 GLY A CA 1
ATOM 682 C C . GLY A 1 90 ? 14.635 -8.345 -11.361 1.00 88.38 90 GLY A C 1
ATOM 683 O O . GLY A 1 90 ? 13.980 -9.351 -11.641 1.00 88.38 90 GLY A O 1
ATOM 684 N N . LEU A 1 91 ? 14.662 -7.824 -10.133 1.00 87.31 91 LEU A N 1
ATOM 685 C CA . LEU A 1 91 ? 13.851 -8.336 -9.029 1.00 87.31 91 LEU A CA 1
ATOM 686 C C . LEU A 1 91 ? 12.396 -7.909 -9.207 1.00 87.31 91 LEU A C 1
ATOM 688 O O . LEU A 1 91 ? 12.080 -6.719 -9.221 1.00 87.31 91 LEU A O 1
ATOM 692 N N . VAL A 1 92 ? 11.505 -8.887 -9.307 1.00 84.75 92 VAL A N 1
ATOM 693 C CA . VAL A 1 92 ? 10.068 -8.654 -9.404 1.00 84.75 92 VAL A CA 1
ATOM 694 C C . VAL A 1 92 ? 9.325 -9.349 -8.282 1.00 84.75 92 VAL A C 1
ATOM 696 O O . VAL A 1 92 ? 9.762 -10.353 -7.724 1.00 84.75 92 VAL A O 1
ATOM 699 N N . ARG A 1 93 ? 8.141 -8.824 -7.995 1.00 87.12 93 ARG A N 1
ATOM 700 C CA . ARG A 1 93 ? 7.187 -9.422 -7.076 1.00 87.12 93 ARG A CA 1
ATOM 701 C C . ARG A 1 93 ? 5.981 -9.879 -7.874 1.00 87.12 93 ARG A C 1
ATOM 703 O O . ARG A 1 93 ? 5.353 -9.071 -8.559 1.00 87.12 93 ARG A O 1
ATOM 710 N N . PHE A 1 94 ? 5.644 -11.157 -7.784 1.00 84.31 94 PHE A N 1
ATOM 711 C CA . PHE A 1 94 ? 4.416 -11.672 -8.379 1.00 84.31 94 PHE A CA 1
ATOM 712 C C . PHE A 1 94 ? 3.270 -11.428 -7.410 1.00 84.31 94 PHE A C 1
ATOM 714 O O . PHE A 1 94 ? 2.933 -12.316 -6.638 1.00 84.31 94 PHE A O 1
ATOM 721 N N . THR A 1 95 ? 2.730 -10.203 -7.405 1.00 87.69 95 THR A N 1
ATOM 722 C CA . THR A 1 95 ? 1.581 -9.836 -6.569 1.00 87.69 95 THR A CA 1
ATOM 723 C C . THR A 1 95 ? 0.623 -8.836 -7.198 1.00 87.69 95 THR A C 1
ATOM 725 O O . THR A 1 95 ? 0.968 -8.147 -8.158 1.00 87.69 95 THR A O 1
ATOM 728 N N . SER A 1 96 ? -0.596 -8.785 -6.657 1.00 88.00 96 SER A N 1
ATOM 729 C CA . SER A 1 96 ? -1.626 -7.796 -6.971 1.00 88.00 96 SER A CA 1
ATOM 730 C C . SER A 1 96 ? -1.882 -6.908 -5.760 1.00 88.00 96 SER A C 1
ATOM 732 O O . SER A 1 96 ? -1.647 -7.312 -4.618 1.00 88.00 96 SER A O 1
ATOM 734 N N . ALA A 1 97 ? -2.376 -5.694 -6.007 1.00 88.50 97 ALA A N 1
ATOM 735 C CA . ALA A 1 97 ? -2.718 -4.772 -4.928 1.00 88.50 97 ALA A CA 1
ATOM 736 C C . ALA A 1 97 ? -3.822 -5.363 -4.038 1.00 88.50 97 ALA A C 1
ATOM 738 O O . ALA A 1 97 ? -3.740 -5.292 -2.816 1.00 88.50 97 ALA A O 1
ATOM 739 N N . GLN A 1 98 ? -4.811 -6.026 -4.646 1.00 89.88 98 GLN A N 1
ATOM 740 C CA . GLN A 1 98 ? -5.901 -6.655 -3.906 1.00 89.88 98 GLN A CA 1
ATOM 741 C C . GLN A 1 98 ? -5.413 -7.716 -2.923 1.00 89.88 98 GLN A C 1
ATOM 743 O O . GLN A 1 98 ? -5.884 -7.772 -1.793 1.00 89.88 98 GLN A O 1
ATOM 748 N N . ARG A 1 99 ? -4.472 -8.567 -3.340 1.00 90.75 99 ARG A N 1
ATOM 749 C CA . ARG A 1 99 ? -4.039 -9.694 -2.512 1.00 90.75 99 ARG A CA 1
ATOM 750 C C . ARG A 1 99 ? -3.296 -9.231 -1.261 1.00 90.75 99 ARG A C 1
ATOM 752 O O . ARG A 1 99 ? -3.574 -9.743 -0.183 1.00 90.75 99 ARG A O 1
ATOM 759 N N . VAL A 1 100 ? -2.432 -8.225 -1.394 1.00 92.31 100 VAL A N 1
ATOM 760 C CA . VAL A 1 100 ? -1.700 -7.670 -0.245 1.00 92.31 100 VAL A CA 1
ATOM 761 C C . VAL A 1 100 ? -2.630 -6.903 0.695 1.00 92.31 100 VAL A C 1
ATOM 763 O O . VAL A 1 100 ? -2.500 -7.014 1.908 1.00 92.31 100 VAL A O 1
ATOM 766 N N . VAL A 1 101 ? -3.632 -6.196 0.158 1.00 92.56 101 VAL A N 1
ATOM 767 C CA . VAL A 1 101 ? -4.654 -5.514 0.970 1.00 92.56 101 VAL A CA 1
ATOM 768 C C . VAL A 1 101 ? -5.536 -6.517 1.714 1.00 92.56 101 VAL A C 1
ATOM 770 O O . VAL A 1 101 ? -5.835 -6.304 2.885 1.00 92.56 101 VAL A O 1
ATOM 773 N N . ASN A 1 102 ? -5.909 -7.631 1.078 1.00 92.88 102 ASN A N 1
ATOM 774 C CA . ASN A 1 102 ? -6.642 -8.710 1.742 1.00 92.88 102 ASN A CA 1
ATOM 775 C C . ASN A 1 102 ? -5.826 -9.323 2.887 1.00 92.88 102 ASN A C 1
ATOM 777 O O . ASN A 1 102 ? -6.385 -9.628 3.936 1.00 92.88 102 ASN A O 1
ATOM 781 N N . GLU A 1 103 ? -4.514 -9.497 2.698 1.00 94.50 103 GLU A N 1
ATOM 782 C CA . GLU A 1 103 ? -3.637 -9.991 3.761 1.00 94.50 103 GLU A CA 1
ATOM 783 C C . GLU A 1 103 ? -3.564 -8.999 4.926 1.00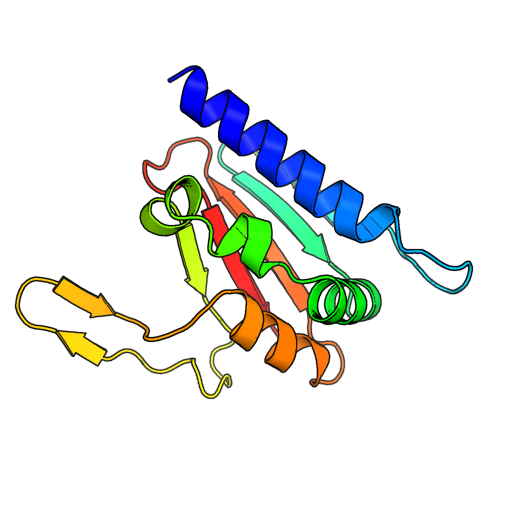 94.50 103 GLU A C 1
ATOM 785 O O . GLU A 1 103 ? -3.784 -9.400 6.064 1.00 94.50 103 GLU A O 1
ATOM 790 N N . ALA A 1 104 ? -3.371 -7.706 4.650 1.00 94.88 104 ALA A N 1
ATOM 791 C CA . ALA A 1 104 ? -3.371 -6.664 5.677 1.00 94.88 104 ALA A CA 1
ATOM 792 C C . ALA A 1 104 ? -4.700 -6.604 6.451 1.00 94.88 104 ALA A C 1
ATOM 794 O O . ALA A 1 104 ? -4.707 -6.524 7.674 1.00 94.88 104 ALA A O 1
ATOM 795 N N . ALA A 1 105 ? -5.835 -6.709 5.758 1.00 93.94 105 ALA A N 1
ATOM 796 C CA . ALA A 1 105 ? -7.158 -6.733 6.379 1.00 93.94 105 ALA A CA 1
ATOM 797 C C . ALA A 1 105 ? -7.383 -7.950 7.297 1.00 93.94 105 ALA A C 1
ATOM 799 O O . ALA A 1 105 ? -8.190 -7.875 8.219 1.00 93.94 105 ALA A O 1
ATOM 800 N N . ALA A 1 106 ? -6.685 -9.063 7.060 1.00 95.81 106 ALA A N 1
ATOM 801 C CA . ALA A 1 106 ? -6.776 -10.266 7.885 1.00 95.81 106 ALA A CA 1
ATOM 802 C C . ALA A 1 106 ? -5.857 -10.232 9.121 1.00 95.81 106 ALA A C 1
ATOM 804 O O . ALA A 1 106 ? -5.940 -11.122 9.969 1.00 95.81 106 ALA A O 1
ATOM 805 N N . LYS A 1 107 ? -4.963 -9.243 9.223 1.00 95.81 107 LYS A N 1
ATOM 806 C CA . LYS A 1 107 ? -3.989 -9.119 10.312 1.00 95.81 107 LYS A CA 1
ATOM 807 C C . LYS A 1 107 ? -4.482 -8.138 11.376 1.00 95.81 107 LYS A C 1
ATOM 809 O O . LYS A 1 107 ? -5.028 -7.093 11.015 1.00 95.81 107 LYS A O 1
ATOM 814 N N . PRO A 1 108 ? -4.268 -8.415 12.677 1.00 92.31 108 PRO A N 1
ATOM 815 C CA . PRO A 1 108 ? -4.549 -7.439 13.724 1.00 92.31 108 PRO A CA 1
ATOM 816 C C . PRO A 1 108 ? -3.810 -6.133 13.428 1.00 92.31 108 PRO A C 1
ATOM 818 O O . PRO A 1 108 ? -2.613 -6.155 13.176 1.00 92.31 108 PRO A O 1
ATOM 821 N N . ASN A 1 109 ? -4.520 -5.005 13.442 1.00 89.88 109 ASN A N 1
ATOM 822 C CA . ASN A 1 109 ? -3.970 -3.679 13.136 1.00 89.88 109 ASN A CA 1
ATOM 823 C C . ASN A 1 109 ? -3.384 -3.500 11.732 1.00 89.88 109 ASN A C 1
ATOM 825 O O . ASN A 1 109 ? -2.742 -2.476 11.501 1.00 89.88 109 ASN A O 1
ATOM 829 N N . GLY A 1 110 ? -3.625 -4.419 10.794 1.00 94.38 110 GLY A N 1
ATOM 830 C CA . GLY A 1 110 ? -3.070 -4.288 9.457 1.00 94.38 110 GLY A CA 1
ATOM 831 C C . GLY A 1 110 ? -3.644 -3.092 8.705 1.00 94.38 110 GLY A C 1
ATOM 832 O O . GLY A 1 110 ? -4.848 -2.829 8.759 1.00 94.38 110 GLY A O 1
ATOM 833 N N . ARG A 1 111 ? -2.768 -2.343 8.037 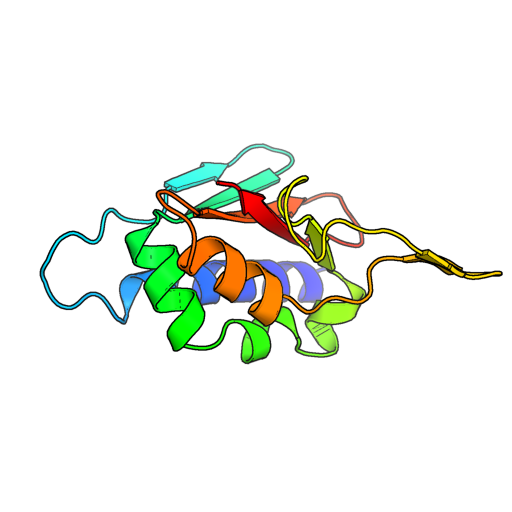1.00 93.19 111 ARG A N 1
ATOM 834 C CA . ARG A 1 111 ? -3.063 -1.051 7.409 1.00 93.19 111 ARG A CA 1
ATOM 835 C C . ARG A 1 111 ? -2.609 -1.020 5.964 1.00 93.19 111 ARG A C 1
ATOM 837 O O . ARG A 1 111 ? -1.571 -1.574 5.605 1.00 93.19 111 ARG A O 1
ATOM 844 N N . LEU A 1 112 ? -3.380 -0.305 5.157 1.00 92.19 112 LEU A N 1
ATOM 845 C CA . LEU A 1 112 ? -3.021 0.125 3.815 1.00 92.19 112 LEU A CA 1
ATOM 846 C C . LEU A 1 112 ? -2.450 1.545 3.868 1.00 92.19 112 LEU A C 1
ATOM 848 O O . LEU A 1 112 ? -3.037 2.439 4.474 1.00 92.19 112 LEU A O 1
ATOM 852 N N . ILE A 1 113 ? -1.335 1.772 3.178 1.00 91.94 113 ILE A N 1
ATOM 853 C CA . ILE A 1 113 ? -0.756 3.103 2.985 1.00 91.94 113 ILE A CA 1
ATOM 854 C C . ILE A 1 113 ? -0.511 3.313 1.492 1.00 91.94 113 ILE A C 1
ATOM 856 O O . ILE A 1 113 ? 0.116 2.498 0.821 1.00 91.94 113 ILE A O 1
ATOM 860 N N . VAL A 1 114 ? -0.992 4.426 0.953 1.00 90.25 114 VAL A N 1
ATOM 861 C CA . VAL A 1 114 ? -0.754 4.832 -0.432 1.00 90.25 114 VAL A CA 1
ATOM 862 C C . VAL A 1 114 ? 0.182 6.024 -0.439 1.00 90.25 114 VAL A C 1
ATOM 864 O O . VAL A 1 114 ? -0.090 7.045 0.184 1.00 90.25 114 VAL A O 1
ATOM 867 N N . THR A 1 115 ? 1.275 5.922 -1.183 1.00 89.69 115 THR A N 1
ATOM 868 C CA . THR A 1 115 ? 2.204 7.030 -1.399 1.00 89.69 115 THR A CA 1
ATOM 869 C C . THR A 1 115 ? 2.151 7.479 -2.852 1.00 89.69 115 THR A C 1
ATOM 871 O O . THR A 1 115 ? 2.195 6.656 -3.764 1.00 89.69 115 THR A O 1
ATOM 874 N N . ILE A 1 116 ? 2.097 8.790 -3.067 1.00 89.69 116 ILE A N 1
ATOM 875 C CA . ILE A 1 116 ? 2.168 9.435 -4.376 1.00 89.69 116 ILE A CA 1
ATOM 876 C C . ILE A 1 116 ? 3.427 10.298 -4.406 1.00 89.69 116 ILE A C 1
ATOM 878 O O . ILE A 1 116 ? 3.463 11.367 -3.804 1.00 89.69 116 ILE A O 1
ATOM 882 N N . ASN A 1 117 ? 4.464 9.843 -5.103 1.00 89.56 117 ASN A N 1
ATOM 883 C CA . ASN A 1 117 ? 5.674 10.611 -5.364 1.00 89.56 117 ASN A CA 1
ATOM 884 C C . ASN A 1 117 ? 5.443 11.574 -6.536 1.00 89.56 117 ASN A C 1
ATOM 886 O O . ASN A 1 117 ? 5.311 11.160 -7.690 1.00 89.56 117 ASN A O 1
ATOM 890 N N . LYS A 1 118 ? 5.460 12.873 -6.240 1.00 85.75 118 LYS A N 1
ATOM 891 C CA . LYS A 1 118 ? 5.162 13.965 -7.176 1.00 85.75 118 LYS A CA 1
ATOM 892 C C . LYS A 1 118 ? 6.240 14.171 -8.248 1.00 85.75 118 LYS A C 1
ATOM 894 O O . LYS A 1 118 ? 5.972 14.831 -9.251 1.00 85.75 118 LYS A O 1
ATOM 899 N N . LYS A 1 119 ? 7.444 13.616 -8.055 1.00 85.81 119 LYS A N 1
ATOM 900 C CA . LYS A 1 119 ? 8.605 13.767 -8.954 1.00 85.81 119 LYS A CA 1
ATOM 901 C C . LYS A 1 119 ? 8.993 12.462 -9.678 1.00 85.81 119 LYS A C 1
ATOM 903 O O . LYS A 1 119 ? 9.858 12.485 -10.549 1.00 85.81 119 LYS A O 1
ATOM 908 N N . SER A 1 120 ? 8.353 11.329 -9.371 1.00 83.19 120 SER A N 1
ATOM 909 C CA . S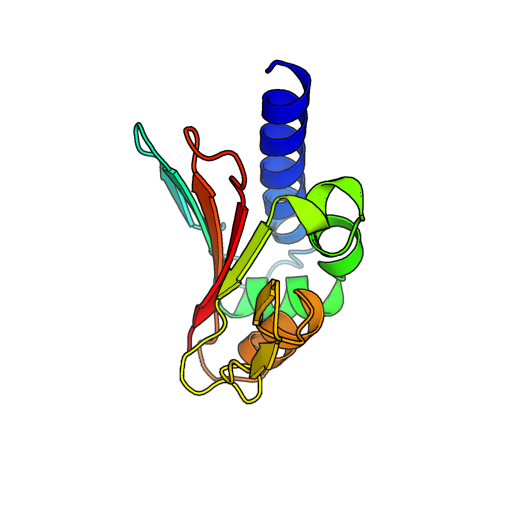ER A 1 120 ? 8.681 10.016 -9.953 1.00 83.19 120 SER A CA 1
ATOM 910 C C . SER A 1 120 ? 7.894 9.703 -11.232 1.00 83.19 120 SER A C 1
ATOM 912 O O . SER A 1 120 ? 6.711 10.016 -11.357 1.00 83.19 120 SER A O 1
ATOM 914 N N . ARG A 1 121 ? 8.530 8.977 -12.166 1.00 76.44 121 ARG A N 1
ATOM 915 C CA . ARG A 1 121 ? 7.862 8.390 -13.350 1.00 76.44 121 ARG A CA 1
ATOM 916 C C . ARG A 1 121 ? 6.904 7.250 -12.989 1.00 76.44 121 ARG A C 1
ATOM 918 O O . ARG A 1 121 ? 6.002 6.949 -13.764 1.00 76.44 121 ARG A O 1
ATOM 925 N N . ARG A 1 122 ? 7.103 6.623 -11.827 1.00 79.69 122 ARG A N 1
ATOM 926 C CA . ARG A 1 122 ? 6.193 5.650 -11.209 1.00 79.69 122 ARG A CA 1
ATOM 927 C C . ARG A 1 122 ? 5.756 6.231 -9.865 1.00 79.69 122 ARG A C 1
ATOM 929 O O . ARG A 1 122 ? 6.440 6.008 -8.865 1.00 79.69 122 ARG A O 1
ATOM 936 N N . PRO A 1 123 ? 4.734 7.098 -9.870 1.00 83.81 123 PRO A N 1
ATOM 937 C CA . PRO A 1 123 ? 4.404 7.926 -8.721 1.00 83.81 123 PRO A CA 1
ATOM 938 C C . PRO A 1 123 ? 3.719 7.137 -7.607 1.00 83.81 123 PRO A C 1
ATOM 940 O O . PRO A 1 123 ? 3.806 7.554 -6.464 1.00 83.81 123 PRO A O 1
ATOM 943 N N . PHE A 1 124 ? 3.058 6.016 -7.895 1.00 86.69 124 PHE A N 1
ATOM 944 C CA . PHE A 1 124 ? 2.234 5.332 -6.901 1.00 86.69 124 PHE A CA 1
ATOM 945 C C . PHE A 1 124 ? 2.998 4.212 -6.205 1.00 86.69 124 PHE A C 1
ATOM 947 O O . PHE A 1 124 ? 3.578 3.351 -6.865 1.00 86.69 124 PHE A O 1
ATOM 954 N N . THR A 1 125 ? 2.901 4.147 -4.885 1.00 89.31 125 THR A N 1
ATOM 955 C CA . THR A 1 125 ? 3.261 2.945 -4.137 1.00 89.31 125 THR A CA 1
ATOM 956 C C . THR A 1 125 ? 2.129 2.561 -3.209 1.00 89.31 125 THR A C 1
ATOM 958 O O . THR A 1 125 ? 1.574 3.407 -2.512 1.00 89.31 125 THR A O 1
ATOM 961 N N . ILE A 1 126 ? 1.785 1.279 -3.231 1.00 90.75 126 ILE A N 1
ATOM 962 C CA . ILE A 1 126 ? 0.807 0.665 -2.342 1.00 90.75 126 ILE A CA 1
ATOM 963 C C . ILE A 1 126 ? 1.589 -0.143 -1.324 1.00 90.75 126 ILE A C 1
ATOM 965 O O . ILE A 1 126 ? 2.240 -1.124 -1.688 1.00 90.75 126 ILE A O 1
ATOM 969 N N . TRP A 1 127 ? 1.529 0.297 -0.078 1.00 92.75 127 TRP A N 1
ATOM 970 C CA . TRP A 1 127 ? 2.160 -0.350 1.052 1.00 92.75 127 TRP A CA 1
ATOM 971 C C . TRP A 1 127 ? 1.127 -1.039 1.926 1.00 92.75 127 TRP A C 1
ATOM 973 O O . TRP A 1 127 ? 0.003 -0.554 2.073 1.00 92.75 127 TRP A O 1
ATOM 983 N N . THR A 1 128 ? 1.532 -2.140 2.543 1.00 94.19 128 THR A N 1
ATOM 984 C CA . THR A 1 128 ? 0.792 -2.722 3.661 1.00 94.19 128 THR A CA 1
ATOM 985 C C . THR A 1 128 ? 1.720 -2.925 4.842 1.00 94.19 128 THR A C 1
ATOM 987 O O . THR A 1 128 ? 2.910 -3.149 4.644 1.00 94.19 128 THR A O 1
ATOM 990 N N . GLN A 1 129 ? 1.169 -2.853 6.046 1.00 94.19 129 GLN A N 1
ATOM 991 C CA . GLN A 1 129 ? 1.909 -3.013 7.295 1.00 94.19 129 GLN A CA 1
ATOM 992 C C . GLN A 1 129 ? 1.011 -3.671 8.343 1.00 94.19 129 GLN A C 1
ATOM 994 O O . GLN A 1 129 ? -0.184 -3.368 8.346 1.00 94.19 129 GLN A O 1
ATOM 999 N N . TRP A 1 130 ? 1.551 -4.517 9.222 1.00 92.94 130 TRP A N 1
ATOM 1000 C CA . TRP A 1 130 ? 0.869 -5.021 10.425 1.00 92.94 130 TRP A CA 1
ATOM 1001 C C . TRP A 1 130 ? 1.853 -5.360 11.545 1.00 92.94 130 TRP A C 1
ATOM 1003 O O . TRP A 1 130 ? 3.052 -5.521 11.246 1.00 92.94 130 TRP A O 1
#

Organism: NCBI:txid1077974

pLDDT: mean 79.76, std 14.52, range [41.84, 95.81]

Radius of gyration: 14.55 Å; chains: 1; bounding box: 39×33×32 Å

Secondary structure (DSSP, 8-state):
-HHHHHHHHHHHHHHHHHHHTT--SS-----EEEE-SSEEEEE--HHHHHHHHHHTTHHHHSSHHHHTTEEEE--TTSTT---EEETTTEEE----HHHHHHHHHTSTT-EEEEEEETT-SS-EEEEEE-

Foldseek 3Di:
DVVVVVLVVVLVVVLQCLLVVPDDPDDSDRFDWDDDPFKTKTKGWLVSLLSCLVVDCCVSQVPPVLVVQEAEAEECPDPQVDWDQDVPPGTDTPDGLSVSSNVQNVDVGKIWMWMAGPPDSNGIYIYIYD

Sequence (130 aa):
MAMMKRLMVAFAALMMMTGLATAGASSAQAAQVYETEYYTVISFSHAETVQISRSGISTLADNPAVRQHRYIGPDPESRDAKLYYIPGKGLVRFTSAQRVVNEAAAKPNGRLIVTINKKSRRPFTIWTQW